Protein AF-A0A350PIE9-F1 (afdb_monomer)

Nearest PDB structures (foldseek):
  4yyf-assembly3_C  TM=9.349E-01  e=9.143E-08  Mycolicibacterium smegmatis MC2 155
  4yyf-assembly2_B  TM=9.330E-01  e=2.327E-07  Mycolicibacterium smegmatis MC2 155
  5bu9-assembly2_B  TM=9.256E-01  e=1.508E-06  Beutenbergia cavernae DSM 12333
  8xrv-assembly2_F  TM=9.110E-01  e=9.216E-04  Cellulosimicrobium
  8xrt-assembly3_D  TM=8.376E-01  e=3.203E-03  Cellulosimicrobium

Solvent-accessible surface area (backbone atoms only — not comparable to full-atom values): 6758 Å² total; per-residue (Å²): 130,78,89,68,39,52,94,78,73,35,72,84,79,80,46,38,29,57,44,31,75,67,68,40,41,68,63,27,21,52,51,19,32,56,53,19,47,57,34,38,79,71,74,40,50,68,43,93,33,52,49,66,23,35,39,67,35,64,88,48,10,53,52,39,68,56,37,40,17,34,28,60,44,70,71,56,24,48,50,37,44,52,26,28,49,53,18,15,50,76,45,66,20,44,65,39,77,32,52,85,100,54,54,19,50,23,56,53,51,73,91,81,41,92,64,65,40,85,90,53,61,72,89,128

Secondary structure (DSSP, 8-state):
--SS-GGGTPPP---HHHHHHHT-HHHHHHHHHHHHHHHHHTT--EE---B------TTTBHHHHTT--S-SSHHHHHHHHHHHHHHHHTTT-EE--BSTT--TT--B-TTTS----TTT----

Structure (mmCIF, N/CA/C/O backbone):
data_AF-A0A350PIE9-F1
#
_entry.id   AF-A0A350PIE9-F1
#
loop_
_atom_site.group_PDB
_atom_site.id
_atom_site.type_symbol
_atom_site.label_atom_id
_atom_site.label_alt_id
_atom_site.label_comp_id
_atom_site.label_asym_id
_atom_site.label_entity_id
_atom_site.label_seq_id
_atom_site.pdbx_PDB_ins_code
_atom_site.Cartn_x
_atom_site.Cartn_y
_atom_site.Cartn_z
_atom_site.occupancy
_atom_site.B_iso_or_equiv
_atom_site.auth_seq_id
_atom_site.auth_comp_id
_atom_site.auth_asym_id
_atom_site.auth_atom_id
_atom_site.pdbx_PDB_model_num
ATOM 1 N N . MET A 1 1 ? -5.915 7.176 -4.447 1.00 79.50 1 MET A N 1
ATOM 2 C CA . MET A 1 1 ? -7.309 6.912 -4.898 1.00 79.50 1 MET A CA 1
ATOM 3 C C . MET A 1 1 ? -8.200 6.750 -3.676 1.00 79.50 1 MET A C 1
ATOM 5 O O . MET A 1 1 ? -7.968 5.818 -2.924 1.00 79.50 1 MET A O 1
ATOM 9 N N . ASN A 1 2 ? -9.186 7.627 -3.476 1.00 89.31 2 ASN A N 1
ATOM 10 C CA . ASN A 1 2 ? -10.116 7.564 -2.343 1.00 89.31 2 ASN A CA 1
ATOM 11 C C . ASN A 1 2 ? -11.558 7.804 -2.844 1.00 89.31 2 ASN A C 1
ATOM 13 O O . ASN A 1 2 ? -11.773 8.644 -3.721 1.00 89.31 2 ASN A O 1
ATOM 17 N N . ARG A 1 3 ? -12.523 7.016 -2.354 1.00 94.81 3 ARG A N 1
ATOM 18 C CA . ARG A 1 3 ? -13.964 7.148 -2.649 1.00 94.81 3 ARG A CA 1
ATOM 19 C C . ARG A 1 3 ? -14.709 7.922 -1.557 1.00 94.81 3 ARG A C 1
ATOM 21 O O . ARG A 1 3 ? -15.664 8.621 -1.870 1.00 94.81 3 ARG A O 1
ATOM 28 N N . LEU A 1 4 ? -14.236 7.836 -0.316 1.00 95.44 4 LEU A N 1
ATOM 29 C CA . LEU A 1 4 ? -14.766 8.516 0.861 1.00 95.44 4 LEU A CA 1
ATOM 30 C C . LEU A 1 4 ? -13.962 9.801 1.084 1.00 95.44 4 LEU A C 1
ATOM 32 O O . LEU A 1 4 ? -12.986 9.836 1.831 1.00 95.44 4 LEU A O 1
ATOM 36 N N . LYS A 1 5 ? -14.305 10.840 0.323 1.00 95.00 5 LYS A N 1
ATOM 37 C CA . LYS A 1 5 ? -13.526 12.081 0.252 1.00 95.00 5 LYS A CA 1
ATOM 38 C C . LYS A 1 5 ? -13.917 13.097 1.340 1.00 95.00 5 LYS A C 1
ATOM 40 O O . LYS A 1 5 ? -15.086 13.134 1.727 1.00 95.00 5 LYS A O 1
ATOM 45 N N . PRO A 1 6 ? -13.008 14.024 1.710 1.00 96.50 6 PRO A N 1
ATOM 46 C CA . PRO A 1 6 ? -13.326 15.140 2.607 1.00 96.50 6 PRO A CA 1
ATOM 47 C C . PRO A 1 6 ? -14.472 16.043 2.157 1.00 96.50 6 PRO A C 1
ATOM 49 O O . PRO A 1 6 ? -15.239 16.507 2.992 1.00 96.50 6 PRO A O 1
ATOM 52 N N . GLU A 1 7 ? -14.657 16.235 0.848 1.00 96.56 7 GLU A N 1
ATOM 53 C CA . GLU A 1 7 ? -15.795 16.993 0.298 1.00 96.56 7 GLU A CA 1
ATOM 54 C C . GLU A 1 7 ? -17.167 16.369 0.627 1.00 96.56 7 GLU A C 1
ATOM 56 O O . GLU A 1 7 ? -18.180 17.058 0.566 1.00 96.56 7 GLU A O 1
ATOM 61 N N . TYR A 1 8 ? -17.200 15.088 1.016 1.00 96.12 8 TYR A N 1
ATOM 62 C CA . TYR A 1 8 ? -18.402 14.385 1.478 1.00 96.12 8 TYR A CA 1
ATOM 63 C C . TYR A 1 8 ? -18.455 14.226 3.010 1.00 96.12 8 TYR A C 1
ATOM 65 O O . TYR A 1 8 ? -19.326 13.524 3.513 1.00 96.12 8 TYR A O 1
ATOM 73 N N . GLY A 1 9 ? -17.534 14.849 3.756 1.00 96.56 9 GLY A N 1
ATOM 74 C CA . GLY A 1 9 ? -17.487 14.803 5.223 1.00 96.56 9 GLY A CA 1
ATOM 75 C C . GLY A 1 9 ? -16.626 13.688 5.830 1.00 96.56 9 GLY A C 1
ATOM 76 O O . GLY A 1 9 ? -16.622 13.531 7.047 1.00 96.56 9 GLY A O 1
ATOM 77 N N . PHE A 1 10 ? -15.881 12.927 5.022 1.00 97.62 10 PHE A N 1
ATOM 78 C CA . PHE A 1 10 ? -14.973 11.878 5.512 1.00 97.62 10 PHE A CA 1
ATOM 79 C C . PHE A 1 10 ? -13.581 12.430 5.869 1.00 97.62 10 PHE A C 1
ATOM 81 O O . PHE A 1 10 ? -13.162 13.448 5.317 1.00 97.62 10 PHE A O 1
ATOM 88 N N . PRO A 1 11 ? -12.810 11.780 6.758 1.00 96.75 11 PRO A N 1
ATOM 89 C CA . PRO A 1 11 ? -11.468 12.251 7.085 1.00 96.75 11 PRO A CA 1
ATOM 90 C C . PRO A 1 11 ? -10.529 12.205 5.872 1.00 96.75 11 PRO A C 1
ATOM 92 O O . PRO A 1 11 ? -10.647 11.360 4.980 1.00 96.75 11 PRO A O 1
ATOM 95 N N . LYS A 1 12 ? -9.557 13.124 5.844 1.00 96.44 12 LYS A N 1
ATOM 96 C CA . LYS A 1 12 ? -8.462 13.074 4.870 1.00 96.44 12 LYS A CA 1
ATOM 97 C C . LYS A 1 12 ? -7.540 11.907 5.219 1.00 96.44 12 LYS A C 1
ATOM 99 O O . LYS A 1 12 ? -7.162 11.750 6.373 1.00 96.44 12 LYS A O 1
ATOM 104 N N . THR A 1 13 ? -7.142 11.159 4.197 1.00 96.62 13 THR A N 1
ATOM 105 C CA . THR A 1 13 ? -6.219 10.027 4.309 1.00 96.62 13 THR A CA 1
ATOM 106 C C . THR A 1 13 ? -4.936 10.297 3.528 1.00 96.62 13 THR A C 1
ATOM 108 O O . THR A 1 13 ? -4.970 11.030 2.534 1.00 96.62 13 THR A O 1
ATOM 111 N N . LYS A 1 14 ? -3.831 9.671 3.924 1.00 97.00 14 LYS A N 1
ATOM 112 C CA . LYS A 1 14 ? -2.551 9.697 3.203 1.00 97.00 14 LYS A CA 1
ATOM 113 C C . LYS A 1 14 ? -2.550 8.691 2.051 1.00 97.00 14 LYS A C 1
ATOM 115 O O . LYS A 1 14 ? -3.178 7.630 2.118 1.00 97.00 14 LYS A O 1
ATOM 120 N N . SER A 1 15 ? -1.861 9.022 0.968 1.00 97.00 15 SER A N 1
ATOM 121 C CA . SER A 1 15 ? -1.562 8.085 -0.113 1.00 97.00 15 SER A CA 1
ATOM 122 C C . SER A 1 15 ? -0.524 7.046 0.330 1.00 97.00 15 SER A C 1
ATOM 124 O O . SER A 1 15 ? 0.166 7.212 1.335 1.00 97.00 15 SER A O 1
ATOM 126 N N . HIS A 1 16 ? -0.395 5.952 -0.427 1.00 97.25 16 HIS A N 1
ATOM 127 C CA . HIS A 1 16 ? 0.653 4.964 -0.144 1.00 97.25 16 HIS A CA 1
ATOM 128 C C . HIS A 1 16 ? 2.042 5.570 -0.381 1.00 97.25 16 HIS A C 1
ATOM 130 O O . HIS A 1 16 ? 2.963 5.282 0.375 1.00 97.25 16 HIS A O 1
ATOM 136 N N . HIS A 1 17 ? 2.174 6.457 -1.374 1.00 96.19 17 HIS A N 1
ATOM 137 C CA . HIS A 1 17 ? 3.425 7.166 -1.625 1.00 96.19 17 HIS A CA 1
ATOM 138 C C . HIS A 1 17 ? 3.816 8.078 -0.459 1.00 96.19 17 HIS A C 1
ATOM 140 O O . HIS A 1 17 ? 4.959 8.027 -0.020 1.00 96.19 17 HIS A O 1
ATOM 146 N N . GLU A 1 18 ? 2.872 8.848 0.095 1.00 97.38 18 GLU A N 1
ATOM 147 C CA . GLU A 1 18 ? 3.120 9.688 1.278 1.00 97.38 18 GLU A CA 1
ATOM 148 C C . GLU A 1 18 ? 3.573 8.846 2.481 1.00 97.38 18 GLU A C 1
ATOM 150 O O . GLU A 1 18 ? 4.546 9.189 3.147 1.00 97.38 18 GLU A O 1
ATOM 155 N N . LEU A 1 19 ? 2.906 7.717 2.746 1.00 98.25 19 LEU A N 1
ATOM 156 C CA . LEU A 1 19 ? 3.296 6.796 3.822 1.00 98.25 19 LEU A CA 1
ATOM 157 C C . LEU A 1 19 ? 4.698 6.214 3.603 1.00 98.25 19 LEU A C 1
ATOM 159 O O . LEU A 1 19 ? 5.487 6.136 4.543 1.00 98.25 19 LEU A O 1
ATOM 163 N N . GLY A 1 20 ? 5.007 5.863 2.357 1.00 97.25 20 GLY A N 1
ATOM 164 C CA . GLY A 1 20 ? 6.325 5.424 1.922 1.00 97.25 20 GLY A CA 1
ATOM 165 C C . GLY A 1 20 ? 7.422 6.464 2.126 1.00 97.25 20 GLY A C 1
ATOM 166 O O . GLY A 1 20 ? 8.487 6.148 2.643 1.00 97.25 20 GLY A O 1
ATOM 167 N N . GLN A 1 21 ? 7.150 7.727 1.782 1.00 97.00 21 GLN A N 1
ATOM 168 C CA . GLN A 1 21 ? 8.078 8.844 1.991 1.00 97.00 21 GLN A CA 1
ATOM 169 C C . GLN A 1 21 ? 8.343 9.116 3.475 1.00 97.00 21 GLN A C 1
ATOM 171 O O . GLN A 1 21 ? 9.465 9.452 3.846 1.00 97.00 21 GLN A O 1
ATOM 176 N N . ILE A 1 22 ? 7.323 8.965 4.326 1.00 98.25 22 ILE A N 1
ATOM 177 C CA . ILE A 1 22 ? 7.474 9.056 5.784 1.00 98.25 22 ILE A CA 1
ATOM 178 C C . ILE A 1 22 ? 8.332 7.891 6.313 1.00 98.25 22 ILE A C 1
ATOM 180 O O . ILE A 1 22 ? 9.043 8.066 7.301 1.00 98.25 22 ILE A O 1
ATOM 184 N N . ASN A 1 23 ? 8.283 6.726 5.654 1.00 97.25 23 ASN A N 1
ATOM 185 C CA . ASN A 1 23 ? 9.075 5.528 5.957 1.00 9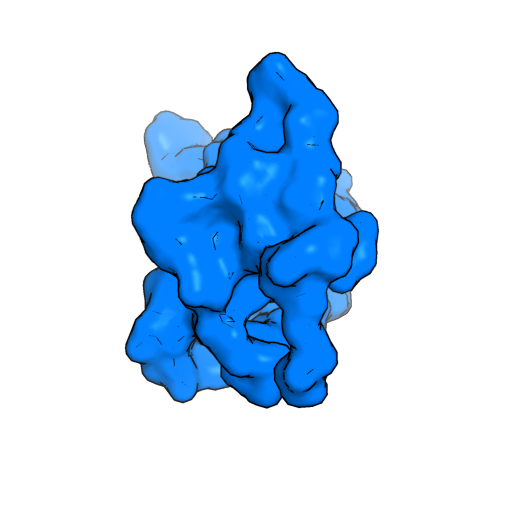7.25 23 ASN A CA 1
ATOM 186 C C . ASN A 1 23 ? 8.994 5.095 7.433 1.00 97.25 23 ASN A C 1
ATOM 188 O O . ASN A 1 23 ? 9.988 4.754 8.076 1.00 97.25 23 ASN A O 1
ATOM 192 N N . ASN A 1 24 ? 7.781 5.156 7.985 1.00 98.38 24 ASN A N 1
ATOM 193 C CA . ASN A 1 24 ? 7.470 4.759 9.352 1.00 98.38 24 ASN A CA 1
ATOM 194 C C . ASN A 1 24 ? 6.244 3.813 9.339 1.00 98.38 24 ASN A C 1
ATOM 196 O O . ASN A 1 24 ? 5.126 4.258 9.037 1.00 98.38 24 ASN A O 1
ATOM 200 N N . PRO A 1 25 ? 6.427 2.505 9.612 1.00 98.25 25 PRO A N 1
ATOM 201 C CA . PRO A 1 25 ? 5.334 1.534 9.638 1.00 98.25 25 PRO A CA 1
ATOM 202 C C . PRO A 1 25 ? 4.278 1.826 10.707 1.00 98.25 25 PRO A C 1
ATOM 204 O O . PRO A 1 25 ? 3.102 1.563 10.467 1.00 98.25 25 PRO A O 1
ATOM 207 N N . GLU A 1 26 ? 4.635 2.425 11.842 1.00 98.62 26 GLU A N 1
ATOM 208 C CA . GLU A 1 26 ? 3.672 2.811 12.878 1.00 98.62 26 GLU A CA 1
ATOM 209 C C . GLU A 1 26 ? 2.686 3.868 12.354 1.00 98.62 26 GLU A C 1
ATOM 211 O O . GLU A 1 26 ? 1.478 3.718 12.523 1.00 98.62 26 GLU A O 1
ATOM 216 N N . VAL A 1 27 ? 3.161 4.863 11.596 1.00 98.69 27 VAL A N 1
ATOM 217 C CA . VAL A 1 27 ? 2.279 5.841 10.919 1.00 98.69 27 VAL A CA 1
ATOM 218 C C . VAL A 1 27 ? 1.366 5.154 9.896 1.00 98.69 27 VAL A C 1
ATOM 220 O O . VAL A 1 27 ? 0.221 5.552 9.691 1.00 98.69 27 VAL A O 1
ATOM 223 N N . THR A 1 28 ? 1.851 4.094 9.250 1.00 98.81 28 THR A N 1
ATOM 224 C CA . THR A 1 28 ? 1.061 3.314 8.284 1.00 98.81 28 THR A CA 1
ATOM 225 C C . THR A 1 28 ? -0.006 2.464 8.961 1.00 98.81 28 THR A C 1
ATOM 227 O O . THR A 1 28 ? -1.116 2.340 8.442 1.00 98.81 28 THR A O 1
ATOM 230 N N . LEU A 1 29 ? 0.307 1.917 10.134 1.00 98.81 29 LEU A N 1
ATOM 231 C CA . LEU A 1 29 ? -0.648 1.225 10.986 1.00 98.81 29 LEU A CA 1
ATOM 232 C C . LEU A 1 29 ? -1.767 2.174 11.428 1.00 98.81 29 LEU A C 1
ATOM 234 O O . LEU A 1 29 ? -2.939 1.829 11.291 1.00 98.81 29 LEU A O 1
ATOM 238 N N . GLU A 1 30 ? -1.417 3.365 11.919 1.00 98.75 30 GLU A N 1
ATOM 239 C CA . GLU A 1 30 ? -2.380 4.399 12.321 1.00 98.75 30 GLU A CA 1
ATOM 240 C C . GLU A 1 30 ? -3.286 4.819 11.159 1.00 98.75 30 GLU A C 1
ATOM 242 O O . GLU A 1 30 ? -4.500 4.938 11.320 1.00 98.75 30 GLU A O 1
ATOM 247 N N . GLU A 1 31 ? -2.724 4.970 9.959 1.00 98.69 31 GLU A N 1
ATOM 248 C CA . GLU A 1 31 ? -3.507 5.266 8.761 1.00 98.69 31 GLU A CA 1
ATOM 249 C C . GLU A 1 31 ? -4.458 4.110 8.399 1.00 98.69 31 GLU A C 1
ATOM 251 O O . GLU A 1 31 ? -5.624 4.335 8.069 1.00 98.69 31 GLU A O 1
ATOM 256 N N . GLY A 1 32 ? -3.993 2.859 8.497 1.00 98.56 32 GLY A N 1
ATOM 257 C CA . GLY A 1 32 ? -4.826 1.672 8.297 1.00 98.56 32 GLY A CA 1
ATOM 258 C C . GLY A 1 32 ? -5.957 1.553 9.327 1.00 98.56 32 GLY A C 1
ATOM 259 O O . GLY A 1 32 ? -7.072 1.158 8.978 1.00 98.56 32 GLY A O 1
ATOM 260 N N . LEU A 1 33 ? -5.698 1.935 10.579 1.00 98.75 33 LEU A N 1
ATOM 261 C CA . LEU A 1 33 ? -6.693 2.008 11.652 1.00 98.75 33 LEU A CA 1
ATOM 262 C C . LEU A 1 33 ? -7.759 3.063 11.354 1.00 98.75 33 LEU A C 1
ATOM 264 O O . LEU A 1 33 ? -8.943 2.735 11.359 1.00 98.75 33 LEU A O 1
ATOM 268 N N . LEU A 1 34 ? -7.343 4.287 11.019 1.00 98.50 34 LEU A N 1
ATOM 269 C CA . LEU A 1 34 ? -8.246 5.386 10.669 1.00 98.50 34 LEU A CA 1
ATOM 270 C C . LEU A 1 34 ? -9.170 5.003 9.507 1.00 98.50 34 LEU A C 1
ATOM 272 O O . LEU A 1 34 ? -10.386 5.172 9.585 1.00 98.50 34 LEU A O 1
ATOM 276 N N . ILE A 1 35 ? -8.598 4.472 8.421 1.00 98.56 35 ILE A N 1
ATOM 277 C CA . ILE A 1 35 ? -9.368 4.081 7.235 1.00 98.56 35 ILE A CA 1
ATOM 278 C C . ILE A 1 35 ? -10.366 2.979 7.589 1.00 98.56 35 ILE A C 1
ATOM 280 O O . ILE A 1 35 ? -11.535 3.061 7.217 1.00 98.56 35 ILE A O 1
ATOM 284 N N . SER A 1 36 ? -9.925 1.945 8.300 1.00 98.69 36 SER A N 1
ATOM 285 C CA . SER A 1 36 ? -10.782 0.802 8.608 1.00 98.69 36 SER A CA 1
ATOM 286 C C . SER A 1 36 ? -11.873 1.112 9.624 1.00 98.69 36 SER A C 1
ATOM 288 O O . SER A 1 36 ? -12.963 0.562 9.498 1.00 98.69 36 SER A O 1
ATOM 290 N N . GLU A 1 37 ? -11.638 2.026 10.566 1.00 98.62 37 GLU A N 1
ATOM 291 C CA . GLU A 1 37 ? -12.671 2.523 11.475 1.00 98.62 37 GLU A CA 1
ATOM 292 C C . GLU A 1 37 ? -13.794 3.210 10.690 1.00 98.62 37 GLU A C 1
ATOM 294 O O . GLU A 1 37 ? -14.968 2.872 10.857 1.00 98.62 37 GLU A O 1
ATOM 299 N N . VAL A 1 38 ? -13.439 4.102 9.759 1.00 98.38 38 VAL A N 1
ATOM 300 C CA . VAL A 1 38 ? -14.413 4.772 8.885 1.00 98.38 38 VAL A CA 1
ATOM 301 C C . VAL A 1 38 ? -15.192 3.755 8.054 1.00 98.38 38 VAL A C 1
ATOM 303 O O . VAL A 1 38 ? -16.416 3.840 7.979 1.00 98.38 38 VAL A O 1
ATOM 306 N N . LEU A 1 39 ? -14.516 2.781 7.438 1.00 98.62 39 LEU A N 1
ATOM 307 C CA . LEU A 1 39 ? -15.178 1.745 6.639 1.00 98.62 39 LEU A CA 1
ATOM 308 C C . LEU A 1 39 ? -16.152 0.917 7.485 1.00 98.62 39 LEU A C 1
ATOM 310 O O . LEU A 1 39 ? -17.310 0.746 7.094 1.00 98.62 39 LEU A O 1
ATOM 314 N N . HIS A 1 40 ? -15.709 0.471 8.661 1.00 98.44 40 HIS A N 1
ATOM 315 C CA . HIS A 1 40 ? -16.508 -0.324 9.585 1.00 98.44 40 HIS A CA 1
ATOM 316 C C . HIS A 1 40 ? -17.770 0.421 10.040 1.00 98.44 40 HIS A C 1
ATOM 318 O O . HIS A 1 40 ? -18.868 -0.131 9.968 1.00 98.44 40 HIS A O 1
ATOM 324 N N . GLN A 1 41 ? -17.641 1.697 10.425 1.00 98.06 41 GLN A N 1
ATOM 325 C CA . GLN A 1 41 ? -18.771 2.548 10.831 1.00 98.06 41 GLN A CA 1
ATOM 326 C C . GLN A 1 41 ? -19.838 2.699 9.733 1.00 98.06 41 GLN A C 1
ATOM 328 O O . GLN A 1 41 ? -21.004 2.939 10.038 1.00 98.06 41 GLN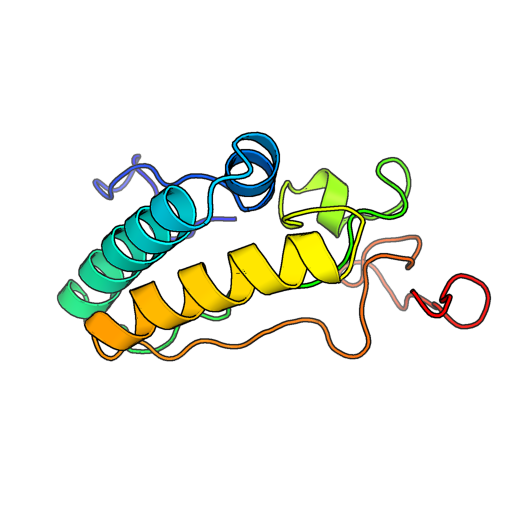 A O 1
ATOM 333 N N . HIS A 1 42 ? -19.460 2.520 8.465 1.00 97.81 42 HIS A N 1
ATOM 334 C CA . HIS A 1 42 ? -20.358 2.603 7.310 1.00 97.81 42 HIS A CA 1
ATOM 335 C C . HIS A 1 42 ? -20.783 1.225 6.777 1.00 97.81 42 HIS A C 1
ATOM 337 O O . HIS A 1 42 ? -21.322 1.126 5.675 1.00 97.81 42 HIS A O 1
ATOM 343 N N . GLY A 1 43 ? -20.551 0.151 7.540 1.00 98.25 43 GLY A N 1
ATOM 344 C CA . GLY A 1 43 ? -20.952 -1.211 7.178 1.00 98.25 43 GLY A CA 1
ATOM 345 C C . GLY A 1 43 ? -20.117 -1.845 6.061 1.00 98.25 43 GLY A C 1
ATOM 346 O O . GLY A 1 43 ? -20.521 -2.865 5.504 1.00 98.25 43 GLY A O 1
ATOM 347 N N . ILE A 1 44 ? -18.963 -1.265 5.719 1.00 98.62 44 ILE A N 1
ATOM 348 C CA . ILE A 1 44 ? -18.044 -1.800 4.710 1.00 98.62 44 ILE A CA 1
ATOM 349 C C . ILE A 1 44 ? -17.028 -2.707 5.405 1.00 98.62 44 ILE A C 1
ATOM 351 O O . ILE A 1 44 ? -16.322 -2.290 6.318 1.00 98.62 44 ILE A O 1
ATOM 355 N N . ASN A 1 45 ? -16.924 -3.950 4.939 1.00 98.25 45 ASN A N 1
ATOM 356 C CA . ASN A 1 45 ? -16.102 -4.993 5.559 1.00 98.25 45 ASN A CA 1
ATOM 357 C C . ASN A 1 45 ? -14.904 -5.441 4.707 1.00 98.25 45 ASN A C 1
ATOM 359 O O . ASN A 1 45 ? -14.189 -6.361 5.097 1.00 98.25 45 ASN A O 1
ATOM 363 N N . ILE A 1 46 ? -14.666 -4.814 3.553 1.00 98.50 46 ILE A N 1
ATOM 364 C CA . ILE A 1 46 ? -13.504 -5.086 2.705 1.00 98.50 46 ILE A CA 1
ATOM 365 C C . ILE A 1 46 ? -12.982 -3.800 2.070 1.00 98.50 46 ILE A C 1
ATOM 367 O O . ILE A 1 46 ? -13.743 -2.981 1.554 1.00 98.50 46 ILE A O 1
ATOM 371 N N . ASN A 1 47 ? -11.663 -3.648 2.072 1.00 98.44 47 ASN A N 1
ATOM 372 C CA . ASN A 1 47 ? -10.939 -2.636 1.327 1.00 98.44 47 ASN A CA 1
ATOM 373 C C . ASN A 1 47 ? -10.022 -3.326 0.311 1.00 98.44 47 ASN A C 1
ATOM 375 O O . ASN A 1 47 ? -9.148 -4.106 0.682 1.00 98.44 47 ASN A O 1
ATOM 379 N N . PHE A 1 48 ? -10.174 -3.025 -0.980 1.00 98.12 48 PHE A N 1
ATOM 380 C CA . PHE A 1 48 ? -9.267 -3.524 -2.020 1.00 98.12 48 PHE A CA 1
ATOM 381 C C . PHE A 1 48 ? -7.944 -2.744 -2.009 1.00 98.12 48 PHE A C 1
ATOM 383 O O . PHE A 1 48 ? -7.618 -2.023 -2.956 1.00 98.12 48 PHE A O 1
ATOM 390 N N . ALA A 1 49 ? -7.214 -2.864 -0.912 1.00 97.62 49 ALA A N 1
ATOM 391 C CA . ALA A 1 49 ? -5.933 -2.258 -0.589 1.00 97.62 49 ALA A CA 1
ATOM 392 C C . ALA A 1 49 ? -5.190 -3.220 0.367 1.00 97.62 49 ALA A C 1
ATOM 394 O O . ALA A 1 49 ? -5.846 -4.073 0.968 1.00 97.62 49 ALA A O 1
ATOM 395 N N . PRO A 1 50 ? -3.865 -3.105 0.540 1.00 97.94 50 PRO A N 1
ATOM 396 C CA . PRO A 1 50 ? -2.982 -2.118 -0.071 1.00 97.94 50 PRO A CA 1
ATOM 397 C C . PRO A 1 50 ? -2.566 -2.456 -1.507 1.00 97.94 50 PRO A C 1
ATOM 399 O O . PRO A 1 50 ? -2.717 -3.573 -1.999 1.00 97.94 50 PRO A O 1
ATOM 402 N N . CYS A 1 51 ? -2.035 -1.452 -2.197 1.00 96.81 51 CYS A N 1
ATOM 403 C CA . CYS A 1 51 ? -1.304 -1.649 -3.443 1.00 96.81 51 CYS A CA 1
ATOM 404 C C . CYS A 1 51 ? 0.154 -1.977 -3.094 1.00 96.81 51 CYS A C 1
ATOM 406 O O . CYS A 1 51 ? 0.819 -1.181 -2.436 1.00 96.81 51 CYS A O 1
ATOM 408 N N . VAL A 1 52 ? 0.622 -3.155 -3.506 1.00 96.88 52 VAL A N 1
ATOM 409 C CA . VAL A 1 52 ? 1.952 -3.697 -3.169 1.00 96.88 52 VAL A CA 1
ATOM 410 C C . VAL A 1 52 ? 2.881 -3.761 -4.384 1.00 96.88 52 VAL A C 1
ATOM 412 O O . VAL A 1 52 ? 3.893 -4.450 -4.371 1.00 96.88 52 VAL A O 1
ATOM 415 N N . ASP A 1 53 ? 2.535 -3.045 -5.452 1.00 94.38 53 ASP A N 1
ATOM 416 C CA . ASP A 1 53 ? 3.415 -2.888 -6.604 1.00 94.38 53 ASP A CA 1
ATOM 417 C C . ASP A 1 53 ? 4.601 -1.975 -6.266 1.00 94.38 53 ASP A C 1
ATOM 419 O O . ASP A 1 53 ? 4.438 -0.944 -5.604 1.00 94.38 53 ASP A O 1
ATOM 423 N N . LEU A 1 54 ? 5.781 -2.328 -6.775 1.00 93.50 54 LEU A N 1
ATOM 424 C CA . LEU A 1 54 ? 7.006 -1.550 -6.607 1.00 93.50 54 LEU A CA 1
ATOM 425 C C . LEU A 1 54 ? 7.005 -0.289 -7.487 1.00 93.50 54 LEU A C 1
ATOM 427 O O . LEU A 1 54 ? 6.540 -0.300 -8.626 1.00 93.50 54 LEU A O 1
ATOM 431 N N . ALA A 1 55 ? 7.581 0.798 -6.986 1.00 90.19 55 ALA A N 1
ATOM 432 C CA . ALA A 1 55 ? 7.757 2.060 -7.700 1.00 90.19 55 ALA A CA 1
ATOM 433 C C . ALA A 1 55 ? 9.011 2.056 -8.604 1.00 90.19 55 ALA A C 1
ATOM 435 O O . ALA A 1 55 ? 9.846 2.949 -8.496 1.00 90.19 55 ALA A O 1
ATOM 436 N N . LEU A 1 56 ? 9.165 1.055 -9.481 1.00 84.69 56 LEU A N 1
ATOM 437 C CA . LEU A 1 56 ? 10.405 0.840 -10.254 1.00 84.69 56 LEU A CA 1
ATOM 438 C C . LEU A 1 56 ? 10.653 1.893 -11.345 1.00 84.69 56 LEU A C 1
ATOM 440 O O . LEU A 1 56 ? 11.797 2.240 -11.619 1.00 84.69 56 LEU A O 1
ATOM 444 N N . ASN A 1 57 ? 9.597 2.421 -11.972 1.00 72.12 57 ASN A N 1
ATOM 445 C CA . ASN A 1 57 ? 9.730 3.449 -13.005 1.00 72.12 57 ASN A CA 1
ATOM 446 C C . ASN A 1 57 ? 8.659 4.535 -12.849 1.00 72.12 57 ASN A C 1
ATOM 448 O O . ASN A 1 57 ? 7.526 4.379 -13.303 1.00 72.12 57 ASN A O 1
ATOM 452 N N . ALA A 1 58 ? 9.013 5.656 -12.219 1.00 61.00 58 ALA A N 1
ATOM 453 C CA . ALA A 1 58 ? 8.087 6.767 -11.994 1.00 61.00 58 ALA A CA 1
ATOM 454 C C . ALA A 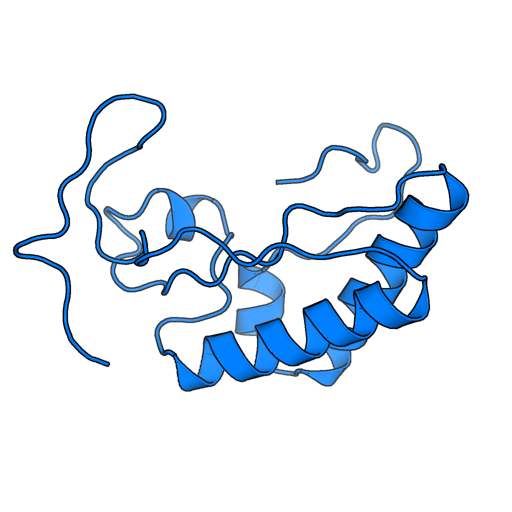1 58 ? 7.574 7.415 -13.299 1.00 61.00 58 ALA A C 1
ATOM 456 O O . ALA A 1 58 ? 6.479 7.982 -13.320 1.00 61.00 58 ALA A O 1
ATOM 457 N N . GLU A 1 59 ? 8.321 7.311 -14.402 1.00 61.53 59 GLU A N 1
ATOM 458 C CA . GLU A 1 59 ? 7.960 7.939 -15.675 1.00 61.53 59 GLU A CA 1
ATOM 459 C C . GLU A 1 59 ? 7.038 7.086 -16.550 1.00 61.53 59 GLU A C 1
ATOM 461 O O . GLU A 1 59 ? 6.269 7.646 -17.334 1.00 61.53 59 GLU A O 1
ATOM 466 N N . SER A 1 60 ? 7.034 5.760 -16.409 1.00 59.50 60 SER A N 1
ATOM 467 C CA . SER A 1 60 ? 6.186 4.867 -17.218 1.00 59.50 60 SER A CA 1
ATOM 468 C C . SER A 1 60 ? 5.130 4.105 -16.412 1.00 59.50 60 SER A C 1
ATOM 470 O O . SER A 1 60 ? 4.088 3.754 -16.973 1.00 59.50 60 SER A O 1
ATOM 472 N N . SER A 1 61 ? 5.332 3.914 -15.103 1.00 68.19 61 SER A N 1
ATOM 473 C CA . SER A 1 61 ? 4.392 3.190 -14.246 1.00 68.19 61 SER A CA 1
ATOM 474 C C . SER A 1 61 ? 3.208 4.071 -13.864 1.00 68.19 61 SER A C 1
ATOM 476 O O . SER A 1 61 ? 3.316 5.014 -13.071 1.00 68.19 61 SER A O 1
ATOM 478 N N . ILE A 1 62 ? 2.024 3.733 -14.382 1.00 77.25 62 ILE A N 1
ATOM 479 C CA . ILE A 1 62 ? 0.775 4.417 -14.021 1.00 77.25 62 ILE A CA 1
ATOM 480 C C . ILE A 1 62 ? 0.471 4.325 -12.517 1.00 77.25 62 ILE A C 1
ATOM 482 O O . ILE A 1 62 ? -0.213 5.184 -11.959 1.00 77.25 62 ILE A O 1
ATOM 486 N N . ILE A 1 63 ? 0.968 3.282 -11.847 1.00 76.56 63 ILE A N 1
ATOM 487 C CA . ILE A 1 63 ? 0.721 3.044 -10.424 1.00 76.56 63 ILE A CA 1
ATOM 488 C C . ILE A 1 63 ? 1.563 3.993 -9.573 1.00 76.56 63 ILE A C 1
ATOM 490 O O . ILE A 1 63 ? 1.008 4.641 -8.680 1.00 76.56 63 ILE A O 1
ATOM 494 N N . ALA A 1 64 ? 2.846 4.153 -9.910 1.00 77.19 64 ALA A N 1
ATOM 495 C CA . ALA A 1 64 ? 3.724 5.124 -9.263 1.00 77.19 64 ALA A CA 1
ATOM 496 C C . ALA A 1 64 ? 3.203 6.559 -9.460 1.00 77.19 64 ALA A C 1
ATOM 498 O O . ALA A 1 64 ? 3.030 7.288 -8.485 1.00 77.19 64 ALA A O 1
ATOM 499 N N . LYS A 1 65 ? 2.812 6.924 -10.692 1.00 79.88 65 LYS A N 1
ATOM 500 C CA . LYS A 1 65 ? 2.242 8.251 -11.012 1.00 79.88 65 LYS A CA 1
ATOM 501 C C . LYS A 1 65 ? 0.964 8.599 -10.252 1.00 79.88 65 LYS A C 1
ATOM 503 O O . LYS A 1 65 ? 0.628 9.770 -10.125 1.00 79.88 65 LYS A O 1
ATOM 508 N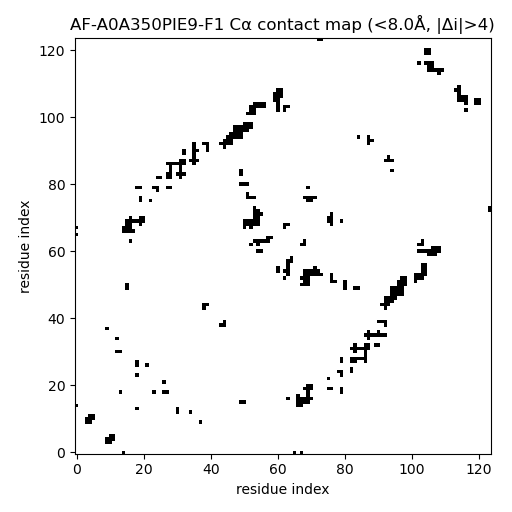 N . ARG A 1 66 ? 0.211 7.598 -9.789 1.00 83.81 66 ARG A N 1
ATOM 509 C CA . ARG A 1 66 ? -1.035 7.791 -9.027 1.00 83.81 66 ARG A CA 1
ATOM 510 C C . ARG A 1 66 ? -0.830 7.707 -7.511 1.00 83.81 66 ARG A C 1
ATOM 512 O O . ARG A 1 66 ? -1.821 7.548 -6.793 1.00 83.81 66 ARG A O 1
ATOM 519 N N . GLU A 1 67 ? 0.420 7.775 -7.044 1.00 91.50 67 GLU A N 1
ATOM 520 C CA . GLU A 1 67 ? 0.803 7.751 -5.624 1.00 91.50 67 GLU A CA 1
ATOM 521 C C . GLU A 1 67 ? 0.341 6.477 -4.893 1.00 91.50 67 GLU A C 1
ATOM 523 O O . GLU A 1 67 ? -0.059 6.486 -3.724 1.00 91.50 67 GLU A O 1
ATOM 528 N N . ARG A 1 68 ? 0.326 5.348 -5.613 1.00 92.38 68 ARG A N 1
ATOM 529 C CA . ARG A 1 68 ? -0.222 4.079 -5.112 1.00 92.38 68 ARG A CA 1
ATOM 530 C C . ARG A 1 68 ? 0.839 3.119 -4.578 1.00 92.38 68 ARG A C 1
ATOM 532 O O . ARG A 1 68 ? 0.456 2.154 -3.937 1.00 92.38 68 ARG A O 1
ATOM 539 N N . CYS A 1 69 ? 2.121 3.356 -4.822 1.00 93.25 69 CYS A N 1
ATOM 540 C CA . CYS A 1 69 ? 3.205 2.497 -4.339 1.00 93.25 69 CYS A CA 1
ATOM 541 C C . CYS A 1 69 ? 3.759 3.021 -3.010 1.00 93.25 69 CYS A C 1
ATOM 543 O O . CYS A 1 69 ? 3.909 4.231 -2.862 1.00 93.25 69 CYS A O 1
ATOM 545 N N . PHE A 1 70 ? 4.118 2.123 -2.088 1.00 96.75 70 PHE A N 1
ATOM 546 C CA . PHE A 1 70 ? 4.837 2.495 -0.862 1.00 96.75 70 PHE A CA 1
ATOM 547 C C . PHE A 1 70 ? 6.335 2.736 -1.093 1.00 96.75 70 PHE A C 1
ATOM 549 O O . PHE A 1 70 ? 6.931 3.553 -0.413 1.00 96.75 70 PHE A O 1
ATOM 556 N N . GLY A 1 71 ? 6.968 2.040 -2.034 1.00 94.50 71 GLY A N 1
ATOM 557 C CA . GLY A 1 71 ? 8.419 2.114 -2.202 1.00 94.50 71 GLY A CA 1
ATOM 558 C C . GLY A 1 71 ? 8.884 1.421 -3.470 1.00 94.50 71 GLY A C 1
ATOM 559 O O . GLY A 1 71 ? 8.064 0.893 -4.226 1.00 94.50 71 GLY A O 1
ATOM 560 N N . ALA A 1 72 ? 10.192 1.452 -3.710 1.00 92.25 72 ALA A N 1
ATOM 561 C CA . ALA A 1 72 ? 10.806 0.853 -4.894 1.00 92.25 72 ALA A CA 1
ATOM 562 C C . ALA A 1 72 ? 11.316 -0.571 -4.637 1.00 92.25 72 ALA A C 1
ATOM 564 O O . ALA A 1 72 ? 11.491 -1.315 -5.595 1.00 92.25 72 ALA A O 1
ATOM 565 N N . THR A 1 73 ? 11.498 -0.963 -3.372 1.00 93.69 73 THR A N 1
ATOM 566 C CA . THR A 1 73 ? 11.975 -2.301 -2.986 1.00 93.69 73 THR A CA 1
ATOM 567 C C . THR A 1 73 ? 10.884 -3.123 -2.297 1.00 93.69 73 THR A C 1
ATOM 569 O O . THR A 1 73 ? 10.008 -2.585 -1.609 1.00 93.69 73 THR A O 1
ATOM 572 N N . SER A 1 74 ? 10.946 -4.448 -2.425 1.00 95.06 74 SER A N 1
ATOM 573 C CA . SER A 1 74 ? 10.043 -5.387 -1.748 1.00 95.06 74 SER A CA 1
ATOM 574 C C . SER A 1 74 ? 10.110 -5.257 -0.230 1.00 95.06 74 SER A C 1
ATOM 576 O O . SER A 1 74 ? 9.079 -5.333 0.431 1.00 95.06 74 SER A O 1
ATOM 578 N N . SER A 1 75 ? 11.295 -5.000 0.333 1.00 96.19 75 SER A N 1
ATOM 579 C CA . SER A 1 75 ? 11.489 -4.823 1.777 1.00 96.19 75 SER A CA 1
ATOM 580 C C . SER A 1 75 ? 10.730 -3.611 2.322 1.00 96.19 75 SER A C 1
ATOM 582 O O . SER A 1 75 ? 10.045 -3.721 3.340 1.00 96.19 75 SER A O 1
ATOM 584 N N . GLU A 1 76 ? 10.805 -2.463 1.642 1.00 95.75 76 GLU A N 1
ATOM 585 C CA . GLU A 1 76 ? 10.048 -1.259 2.012 1.00 95.75 76 GLU A CA 1
ATOM 586 C C . GLU A 1 76 ? 8.543 -1.505 1.894 1.00 95.75 76 GLU A C 1
ATOM 588 O O . GLU A 1 76 ? 7.792 -1.285 2.846 1.00 95.75 76 GLU A O 1
ATOM 593 N N . VAL A 1 77 ? 8.104 -2.022 0.743 1.00 97.44 77 VAL A N 1
ATOM 594 C CA . VAL A 1 77 ? 6.685 -2.270 0.478 1.00 97.44 77 VAL A CA 1
ATOM 595 C C . VAL A 1 77 ? 6.101 -3.269 1.473 1.00 97.44 77 VAL A C 1
ATOM 597 O O . VAL A 1 77 ? 4.997 -3.042 1.963 1.00 97.44 77 VAL A O 1
ATOM 600 N N . ASN A 1 78 ? 6.831 -4.331 1.822 1.00 98.06 78 ASN A N 1
ATOM 601 C CA . ASN A 1 78 ? 6.350 -5.356 2.742 1.00 98.06 78 ASN A CA 1
ATOM 602 C C . ASN A 1 78 ? 6.125 -4.801 4.158 1.00 98.06 78 ASN A C 1
ATOM 604 O O . ASN A 1 78 ? 5.067 -5.039 4.736 1.00 98.06 78 ASN A O 1
ATOM 608 N N . LYS A 1 79 ? 7.054 -3.986 4.683 1.00 98.25 79 LYS A N 1
ATOM 609 C CA . LYS A 1 79 ? 6.913 -3.350 6.011 1.00 98.25 79 LYS A CA 1
ATOM 610 C C . LYS A 1 79 ? 5.652 -2.490 6.103 1.00 98.25 79 LYS A C 1
ATOM 612 O O . LYS A 1 79 ? 4.899 -2.577 7.071 1.00 98.25 79 LYS A O 1
ATOM 617 N N . HIS A 1 80 ? 5.406 -1.669 5.084 1.00 98.75 80 HIS A N 1
ATOM 618 C CA . HIS A 1 80 ? 4.221 -0.816 5.036 1.00 98.75 80 HIS A CA 1
ATOM 619 C C . HIS A 1 80 ? 2.937 -1.617 4.799 1.00 98.75 80 HIS A C 1
ATOM 621 O O . HIS A 1 80 ? 1.920 -1.358 5.442 1.00 98.75 80 HIS A O 1
ATOM 627 N N . ALA A 1 81 ? 2.969 -2.607 3.905 1.00 98.62 81 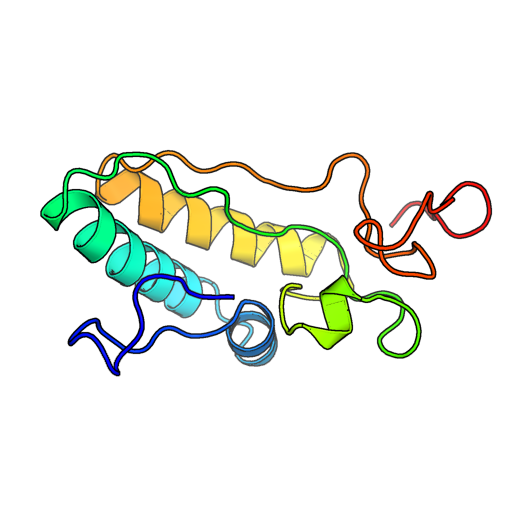ALA A N 1
ATOM 628 C CA . ALA A 1 81 ? 1.813 -3.444 3.613 1.00 98.62 81 ALA A CA 1
ATOM 629 C C . ALA A 1 81 ? 1.359 -4.237 4.845 1.00 98.62 81 ALA A C 1
ATOM 631 O O . ALA A 1 81 ? 0.163 -4.261 5.132 1.00 98.62 81 ALA A O 1
ATOM 632 N N . GLU A 1 82 ? 2.291 -4.823 5.600 1.00 98.75 82 GLU A N 1
ATOM 633 C CA . GLU A 1 82 ? 1.994 -5.548 6.839 1.00 98.75 82 GLU A CA 1
ATOM 634 C C . GLU A 1 82 ? 1.313 -4.637 7.869 1.00 98.75 82 GLU A C 1
ATOM 636 O O . GLU A 1 82 ? 0.226 -4.959 8.354 1.00 98.75 82 GLU A O 1
ATOM 641 N N . ALA A 1 83 ? 1.879 -3.453 8.125 1.00 98.81 83 ALA A N 1
ATOM 642 C CA . ALA A 1 83 ? 1.295 -2.473 9.039 1.00 98.81 83 ALA A CA 1
ATOM 643 C C . ALA A 1 83 ? -0.109 -2.016 8.598 1.00 98.81 83 ALA A C 1
ATOM 645 O O . ALA A 1 83 ? -1.039 -1.966 9.406 1.00 98.81 83 ALA A O 1
ATOM 646 N N . TYR A 1 84 ? -0.289 -1.737 7.304 1.00 98.81 84 TYR A N 1
ATOM 647 C CA . TYR A 1 84 ? -1.570 -1.312 6.739 1.00 98.81 84 TYR A CA 1
ATOM 648 C C . TYR A 1 84 ? -2.646 -2.396 6.887 1.00 98.81 84 TYR A C 1
ATOM 650 O O . TYR A 1 84 ? -3.778 -2.106 7.292 1.00 98.81 84 TYR A O 1
ATOM 658 N N . VAL A 1 85 ? -2.295 -3.650 6.575 1.00 98.88 85 VAL A N 1
ATOM 659 C CA . VAL A 1 85 ? -3.180 -4.815 6.712 1.00 98.88 85 VAL A CA 1
ATOM 660 C C . VAL A 1 85 ? -3.547 -5.042 8.173 1.00 98.88 85 VAL A C 1
ATOM 662 O O . VAL A 1 85 ? -4.728 -5.218 8.476 1.00 98.88 85 VAL A O 1
ATOM 665 N N . HIS A 1 86 ? -2.577 -4.971 9.085 1.00 98.81 86 HIS A N 1
ATOM 666 C CA . HIS A 1 86 ? -2.827 -5.122 10.518 1.00 98.81 86 HIS A CA 1
ATOM 667 C C . HIS A 1 86 ? -3.787 -4.051 11.038 1.00 98.81 86 HIS A C 1
ATOM 669 O O . HIS A 1 86 ? -4.709 -4.372 11.783 1.00 98.81 86 HIS A O 1
ATOM 675 N N . GLY A 1 87 ? -3.638 -2.799 10.595 1.00 98.75 87 GLY A N 1
ATOM 676 C CA . GLY A 1 87 ? -4.560 -1.715 10.942 1.00 98.75 87 GLY A CA 1
ATOM 677 C C . GLY A 1 87 ? -5.996 -2.006 10.508 1.00 98.75 87 GLY A C 1
ATOM 678 O O . GLY A 1 87 ? -6.923 -1.801 11.286 1.00 98.75 87 GLY A O 1
ATOM 679 N N . HIS A 1 88 ? -6.185 -2.577 9.315 1.00 98.81 88 HIS A N 1
ATOM 680 C CA . HIS A 1 88 ? -7.515 -2.952 8.827 1.00 98.81 88 HIS A CA 1
ATOM 681 C C . HIS A 1 88 ? -8.151 -4.095 9.619 1.00 98.81 88 HIS A C 1
ATOM 683 O O . HIS A 1 88 ? -9.340 -4.050 9.954 1.00 98.81 88 HIS A O 1
ATOM 689 N N . GLN A 1 89 ? -7.348 -5.097 9.977 1.00 98.56 89 GLN A N 1
ATOM 690 C CA . GLN A 1 89 ? -7.803 -6.248 10.753 1.00 98.56 89 GLN A CA 1
ATOM 691 C C . GLN A 1 89 ? -8.326 -5.857 12.142 1.00 98.56 89 GLN A C 1
ATOM 693 O O . GLN A 1 89 ? -9.243 -6.505 12.644 1.00 98.56 89 GLN A O 1
ATOM 698 N N . LYS A 1 90 ? -7.816 -4.776 12.752 1.00 98.62 90 LYS A N 1
ATOM 699 C CA . LYS A 1 90 ? -8.291 -4.290 14.062 1.00 98.62 90 LYS A CA 1
ATOM 700 C C . LYS A 1 90 ? -9.761 -3.869 14.070 1.00 98.62 90 LYS A C 1
ATOM 702 O O . LYS A 1 90 ? -10.382 -3.950 15.124 1.00 98.62 90 LYS A O 1
ATOM 707 N N . ASN A 1 91 ? -10.318 -3.502 12.917 1.00 98.56 91 ASN A N 1
ATOM 708 C CA . ASN A 1 91 ? -11.729 -3.139 12.760 1.00 98.56 91 ASN A CA 1
ATOM 709 C C . ASN A 1 91 ? -12.529 -4.177 11.947 1.00 98.56 91 ASN A C 1
ATOM 711 O O . ASN A 1 91 ? -13.598 -3.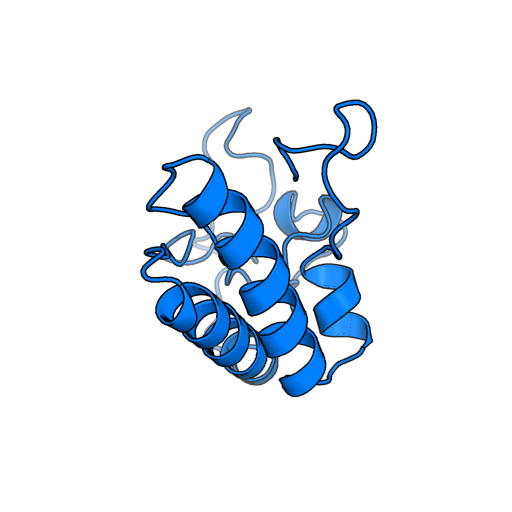871 11.421 1.00 98.56 91 ASN A O 1
ATOM 715 N N . ASN A 1 92 ? -12.033 -5.418 11.841 1.00 98.19 92 ASN A N 1
ATOM 716 C CA . ASN A 1 92 ? -12.656 -6.500 11.065 1.00 98.19 92 ASN A CA 1
ATOM 717 C C . ASN A 1 92 ? -12.910 -6.138 9.587 1.00 98.19 92 ASN A C 1
ATOM 719 O O . ASN A 1 92 ? -13.883 -6.598 8.988 1.00 98.19 92 ASN A O 1
ATOM 723 N N . VAL A 1 93 ? -12.041 -5.313 8.995 1.00 98.81 93 VAL A N 1
ATOM 724 C CA . VAL A 1 93 ? -12.086 -4.977 7.568 1.00 98.81 93 VAL A CA 1
ATOM 725 C C . VAL A 1 93 ? -11.045 -5.819 6.837 1.00 98.81 93 VAL A C 1
ATOM 727 O O . VAL A 1 93 ? -9.857 -5.775 7.150 1.00 98.81 93 VAL A O 1
ATOM 730 N N . LEU A 1 94 ? -11.487 -6.600 5.855 1.00 98.75 94 LEU A N 1
ATOM 731 C CA . LEU A 1 94 ? -10.619 -7.420 5.014 1.00 98.75 94 LEU A CA 1
ATOM 732 C C . LEU A 1 94 ? -9.799 -6.554 4.052 1.00 98.75 94 LEU A C 1
ATOM 734 O O . LEU A 1 94 ? -10.235 -5.484 3.627 1.00 98.75 94 LEU A O 1
ATOM 738 N N . THR A 1 95 ? -8.633 -7.054 3.657 1.00 98.69 95 THR A N 1
ATOM 739 C CA . THR A 1 95 ? -7.728 -6.419 2.693 1.00 98.69 95 THR A CA 1
ATOM 740 C C . THR A 1 95 ? -7.460 -7.329 1.500 1.00 98.69 95 THR A C 1
ATOM 742 O O . THR A 1 95 ? -7.652 -8.543 1.566 1.00 98.69 95 THR A O 1
ATOM 745 N N . ALA A 1 96 ? -7.014 -6.741 0.390 1.00 98.44 96 ALA A N 1
ATOM 746 C CA . ALA A 1 96 ? -6.617 -7.476 -0.806 1.00 98.44 96 ALA A CA 1
ATOM 747 C C . ALA A 1 96 ? -5.387 -6.823 -1.446 1.00 98.44 96 ALA A C 1
ATOM 749 O O . ALA A 1 96 ? -5.494 -5.793 -2.122 1.00 98.44 96 ALA A O 1
ATOM 750 N N . CYS A 1 97 ? -4.224 -7.445 -1.235 1.00 97.44 97 CYS A N 1
ATOM 751 C CA . CYS A 1 97 ? -2.972 -7.042 -1.867 1.00 97.44 97 CYS A CA 1
ATOM 752 C C . CYS A 1 97 ? -3.065 -7.193 -3.389 1.00 97.44 97 CYS A C 1
ATOM 754 O O . CYS A 1 97 ? -3.585 -8.185 -3.903 1.00 97.44 97 CYS A O 1
ATOM 756 N N . LYS A 1 98 ? -2.556 -6.199 -4.116 1.00 96.00 98 LYS A N 1
ATOM 757 C CA . LYS A 1 98 ? -2.650 -6.134 -5.579 1.00 96.00 98 LYS A CA 1
ATOM 758 C C . LYS A 1 98 ? -1.472 -5.371 -6.203 1.00 96.00 98 LYS A C 1
ATOM 760 O O . LYS A 1 98 ? -0.886 -4.540 -5.514 1.00 96.00 98 LYS A O 1
ATOM 765 N N . HIS A 1 99 ? 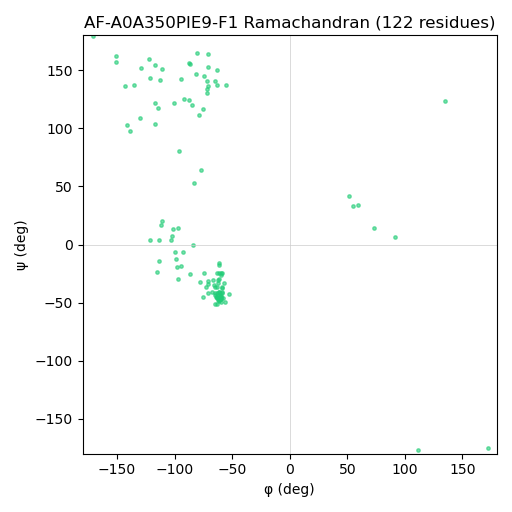-1.140 -5.598 -7.474 1.00 93.88 99 HIS A N 1
ATOM 766 C CA . HIS A 1 99 ? -1.854 -6.435 -8.460 1.00 93.88 99 HIS A CA 1
ATOM 767 C C . HIS A 1 99 ? -0.956 -7.590 -8.896 1.00 93.88 99 HIS A C 1
ATOM 769 O O . HIS A 1 99 ? -0.034 -7.384 -9.674 1.00 93.88 99 HIS A O 1
ATOM 775 N N . PHE A 1 100 ? -1.216 -8.802 -8.395 1.00 93.38 100 PHE A N 1
ATOM 776 C CA . PHE A 1 100 ? -0.406 -9.976 -8.730 1.00 93.38 100 PHE A CA 1
ATOM 777 C C . PHE A 1 100 ? -0.330 -10.192 -10.260 1.00 93.38 100 PHE A C 1
ATOM 779 O O . PHE A 1 100 ? -1.365 -10.075 -10.920 1.00 93.38 100 PHE A O 1
ATOM 786 N N . PRO A 1 101 ? 0.849 -10.525 -10.827 1.00 90.81 101 PRO A N 1
ATOM 787 C CA . PRO A 1 101 ? 2.127 -10.811 -10.151 1.00 90.81 101 PRO A CA 1
ATOM 788 C C . PRO A 1 101 ? 2.977 -9.579 -9.795 1.00 90.81 101 PRO A C 1
ATOM 790 O O . PRO A 1 101 ? 4.037 -9.722 -9.197 1.00 90.81 101 PRO A O 1
ATOM 793 N N . GLY A 1 102 ? 2.512 -8.381 -10.129 1.00 89.31 102 GLY A N 1
ATOM 794 C CA . GLY A 1 102 ? 3.194 -7.112 -9.906 1.00 89.31 102 GLY A CA 1
ATOM 795 C C . GLY A 1 102 ? 3.106 -6.254 -11.162 1.00 89.31 102 GLY A C 1
ATOM 796 O O . GLY A 1 102 ? 3.528 -6.663 -12.238 1.00 89.31 102 GLY A O 1
ATOM 797 N N . HIS A 1 103 ? 2.564 -5.049 -11.033 1.00 89.31 103 HIS A N 1
ATOM 798 C CA . HIS A 1 103 ? 2.414 -4.086 -12.131 1.00 89.31 103 HIS A CA 1
ATOM 799 C C . HIS A 1 103 ? 3.475 -2.960 -12.044 1.00 89.31 103 HIS A C 1
ATOM 801 O O . HIS A 1 103 ? 3.495 -2.031 -12.850 1.00 89.31 103 HIS A O 1
ATOM 807 N N . GLY A 1 104 ? 4.400 -3.039 -11.082 1.00 86.19 104 GLY A N 1
ATOM 808 C CA . GLY A 1 104 ? 5.416 -2.011 -10.831 1.00 86.19 104 GLY A CA 1
ATOM 809 C C . GLY A 1 104 ? 6.343 -1.716 -12.016 1.00 86.19 104 GLY A C 1
ATOM 810 O O . GLY A 1 104 ? 6.662 -0.553 -12.259 1.00 86.19 104 GLY A O 1
ATOM 811 N N . SER A 1 105 ? 6.714 -2.752 -12.776 1.00 87.19 105 SER A N 1
ATOM 812 C CA . SER A 1 105 ? 7.586 -2.669 -13.957 1.00 87.19 105 SER A CA 1
ATOM 813 C C . SER A 1 105 ? 6.840 -2.513 -15.288 1.00 87.19 105 SER A C 1
ATOM 815 O O . SER A 1 105 ? 7.473 -2.338 -16.330 1.00 87.19 105 SER A O 1
ATOM 817 N N . ALA A 1 106 ? 5.506 -2.592 -15.293 1.00 85.62 106 ALA A N 1
ATOM 818 C CA . ALA A 1 106 ? 4.742 -2.513 -16.531 1.00 85.62 106 ALA A CA 1
ATOM 819 C C . ALA A 1 106 ? 4.761 -1.087 -17.093 1.00 85.62 106 ALA A C 1
ATOM 821 O O . ALA A 1 106 ? 4.495 -0.116 -16.376 1.00 85.62 106 ALA A O 1
ATOM 822 N N . ALA A 1 107 ? 5.002 -0.968 -18.397 1.00 80.31 107 ALA A N 1
ATOM 823 C CA . ALA A 1 107 ? 4.818 0.280 -19.121 1.00 80.31 107 ALA A CA 1
ATOM 824 C C . ALA A 1 107 ? 3.363 0.383 -19.610 1.00 80.31 107 ALA A C 1
ATOM 826 O O . ALA A 1 107 ? 2.878 -0.492 -20.325 1.00 80.31 107 ALA A O 1
ATOM 827 N N . GLY A 1 108 ? 2.670 1.465 -19.246 1.00 79.50 108 GLY A N 1
ATOM 828 C CA . GLY A 1 108 ? 1.309 1.747 -19.718 1.00 79.50 108 GLY A CA 1
ATOM 829 C C . GLY A 1 108 ? 0.219 1.646 -18.648 1.00 79.50 108 GLY A C 1
ATOM 830 O O . GLY A 1 108 ? 0.483 1.458 -17.460 1.00 79.50 108 GLY A O 1
ATOM 831 N N . ASP A 1 109 ? -1.030 1.835 -19.082 1.00 80.94 109 ASP A N 1
ATOM 832 C CA . ASP A 1 109 ? -2.220 1.802 -18.228 1.00 80.94 109 ASP A CA 1
ATOM 833 C C . ASP A 1 109 ? -3.112 0.613 -18.609 1.00 80.94 109 ASP A C 1
ATOM 835 O O . ASP A 1 109 ? -3.671 0.580 -19.705 1.00 80.94 109 ASP A O 1
ATOM 839 N N . THR A 1 110 ? -3.302 -0.327 -17.679 1.00 84.44 110 THR A N 1
ATOM 840 C CA . THR A 1 110 ? -4.200 -1.484 -17.846 1.00 84.44 110 THR A CA 1
ATOM 841 C C . THR A 1 110 ? -5.665 -1.107 -18.055 1.00 84.44 110 THR A C 1
ATOM 843 O O . THR A 1 110 ? -6.446 -1.929 -18.525 1.00 84.44 110 THR A O 1
ATOM 846 N N . HIS A 1 111 ? -6.061 0.134 -17.756 1.00 85.44 111 HIS A N 1
ATOM 847 C CA . HIS A 1 111 ? -7.390 0.639 -18.113 1.00 85.44 111 HIS A CA 1
ATOM 848 C C . HIS A 1 111 ? -7.517 0.945 -19.615 1.00 85.44 111 HIS A C 1
ATOM 850 O O . HIS A 1 111 ? -8.630 0.962 -20.133 1.00 85.44 111 HIS A O 1
ATOM 856 N N . ALA A 1 112 ? -6.402 1.221 -20.301 1.00 87.25 112 ALA A N 1
ATOM 857 C CA . ALA A 1 112 ? -6.369 1.617 -21.709 1.00 87.25 112 ALA A CA 1
ATOM 858 C C . ALA A 1 112 ? -6.054 0.449 -22.659 1.00 87.25 112 ALA A C 1
ATOM 860 O O . ALA A 1 112 ? -6.348 0.537 -23.850 1.00 87.25 112 ALA A O 1
ATOM 861 N N . GLY A 1 113 ? -5.472 -0.639 -22.155 1.00 87.69 113 GLY A N 1
ATOM 862 C CA . GLY A 1 113 ? -5.144 -1.811 -22.958 1.00 87.69 113 GLY A CA 1
ATOM 863 C C . GLY A 1 113 ? -4.317 -2.840 -22.196 1.00 87.69 113 GLY A C 1
ATOM 864 O O . GLY A 1 113 ? -4.062 -2.701 -21.002 1.00 87.69 113 GLY A O 1
ATOM 865 N N . PHE A 1 114 ? -3.906 -3.889 -22.905 1.00 88.88 114 PHE A N 1
ATOM 866 C CA . PHE A 1 114 ? -2.991 -4.892 -22.369 1.00 88.88 114 PHE A CA 1
ATOM 867 C C . PHE A 1 114 ? -1.618 -4.270 -22.080 1.00 88.88 114 PHE A C 1
ATOM 869 O O . PHE A 1 114 ? -1.127 -3.461 -22.868 1.00 88.88 114 PHE A O 1
ATOM 876 N N . VAL A 1 115 ? -1.002 -4.671 -20.969 1.00 88.19 115 VAL A N 1
ATOM 877 C CA . VAL A 1 115 ? 0.382 -4.326 -20.630 1.00 88.19 115 VAL A CA 1
ATOM 878 C C . VAL A 1 115 ? 1.179 -5.611 -20.457 1.00 88.19 115 VAL A C 1
ATOM 880 O O . VAL A 1 115 ? 0.659 -6.595 -19.931 1.00 88.19 115 VAL A O 1
ATOM 883 N N . ASP A 1 116 ? 2.433 -5.581 -20.892 1.00 86.62 116 ASP A N 1
ATOM 884 C CA . ASP A 1 116 ? 3.366 -6.698 -20.791 1.00 86.62 116 ASP A CA 1
ATOM 885 C C . ASP A 1 116 ? 4.494 -6.342 -19.813 1.00 86.62 116 ASP A C 1
ATOM 887 O O . ASP A 1 116 ? 4.946 -5.195 -19.760 1.00 86.62 116 ASP A O 1
ATOM 891 N N . VAL A 1 117 ? 4.916 -7.328 -19.025 1.00 87.50 117 VAL A N 1
ATOM 892 C CA . VAL A 1 117 ? 6.029 -7.232 -18.069 1.00 87.50 117 VAL A CA 1
ATOM 893 C C . VAL A 1 117 ? 7.131 -8.253 -18.355 1.00 87.50 117 VAL A C 1
ATOM 895 O O . VAL A 1 117 ? 8.082 -8.326 -17.588 1.00 87.50 117 VAL A O 1
ATOM 898 N N . THR A 1 118 ? 7.023 -9.040 -19.431 1.00 89.38 118 THR A N 1
ATOM 899 C CA . THR A 1 118 ? 7.935 -10.154 -19.748 1.00 89.38 118 THR A CA 1
ATOM 900 C C . THR A 1 118 ? 9.401 -9.724 -19.740 1.00 89.38 118 THR A C 1
ATOM 902 O O . THR A 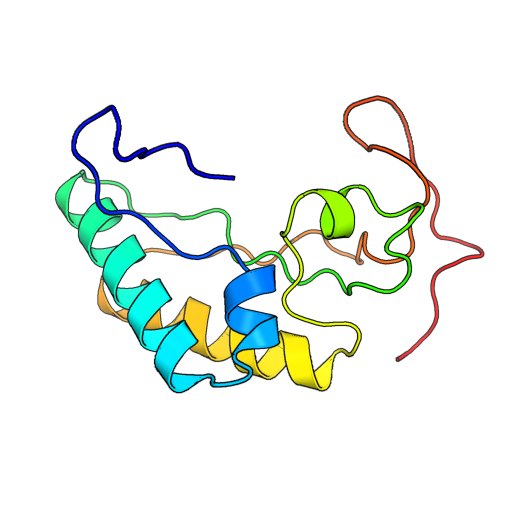1 118 ? 10.228 -10.414 -19.151 1.00 89.38 118 THR A O 1
ATOM 905 N N . ASP A 1 119 ? 9.698 -8.558 -20.317 1.00 88.44 119 ASP A N 1
ATOM 906 C CA . ASP A 1 119 ? 11.068 -8.046 -20.452 1.00 88.44 119 ASP A CA 1
ATOM 907 C C . ASP A 1 119 ? 11.449 -6.998 -19.392 1.00 88.44 119 ASP A C 1
ATOM 909 O O . ASP A 1 119 ? 12.593 -6.553 -19.351 1.00 88.44 119 ASP A O 1
ATOM 913 N N . THR A 1 120 ? 10.501 -6.554 -18.560 1.00 86.06 120 THR A N 1
ATOM 914 C CA . THR A 1 120 ? 10.733 -5.498 -17.554 1.00 86.06 120 THR A CA 1
ATOM 915 C C . THR A 1 120 ? 10.634 -5.999 -16.121 1.00 86.06 120 THR A C 1
ATOM 917 O O . THR A 1 120 ? 11.010 -5.288 -15.191 1.00 86.06 120 THR A O 1
ATOM 920 N N . TRP A 1 121 ? 10.081 -7.191 -15.911 1.00 87.69 121 TRP A N 1
ATOM 921 C CA . TRP A 1 121 ? 10.075 -7.837 -14.613 1.00 87.69 121 TRP A CA 1
ATOM 922 C C . TRP A 1 121 ? 11.478 -8.328 -14.267 1.00 87.69 121 TRP A C 1
ATOM 924 O O . TRP A 1 121 ? 12.116 -9.040 -15.039 1.00 87.69 121 TRP A O 1
ATOM 934 N N . GLU A 1 122 ? 11.920 -7.997 -13.061 1.00 83.06 122 GLU A N 1
ATOM 935 C CA . GLU A 1 122 ? 13.164 -8.491 -12.493 1.00 83.06 122 GLU A CA 1
ATOM 936 C C . GLU A 1 122 ? 12.893 -9.051 -11.100 1.00 83.06 122 GLU A C 1
ATOM 938 O O . GLU A 1 122 ? 11.960 -8.637 -10.402 1.00 83.06 122 GLU A O 1
ATOM 943 N N . LYS A 1 123 ? 13.716 -10.021 -10.701 1.00 83.25 123 LYS A N 1
ATOM 944 C CA . LYS A 1 123 ? 13.713 -10.505 -9.329 1.00 83.25 123 LYS A CA 1
ATOM 945 C C . LYS A 1 123 ? 14.410 -9.467 -8.454 1.00 83.25 123 LYS A C 1
ATOM 947 O O . LYS A 1 123 ? 15.605 -9.247 -8.626 1.00 83.25 123 LYS A O 1
ATOM 952 N N . ASP A 1 124 ? 13.649 -8.894 -7.530 1.00 70.38 124 ASP A N 1
ATOM 953 C CA . ASP A 1 124 ? 14.172 -8.108 -6.409 1.00 70.38 124 ASP A CA 1
ATOM 954 C C . ASP A 1 124 ? 14.920 -8.996 -5.394 1.00 70.38 124 ASP A C 1
ATOM 956 O O . ASP A 1 124 ? 14.477 -10.154 -5.162 1.00 70.38 124 ASP A O 1
#

Sequence (124 aa):
MNRLKPEYGFPKTKSHHELGQINNPEVTLEEGLLISEVLHQHGININFAPCVDLALNAESSIIAKRERCFGATSSEVNKHAEAYVHGHQKNNVLTACKHFPGHGSAAGDTHAGFVDVTDTWEKD

Radius of gyration: 14.65 Å; Cα conta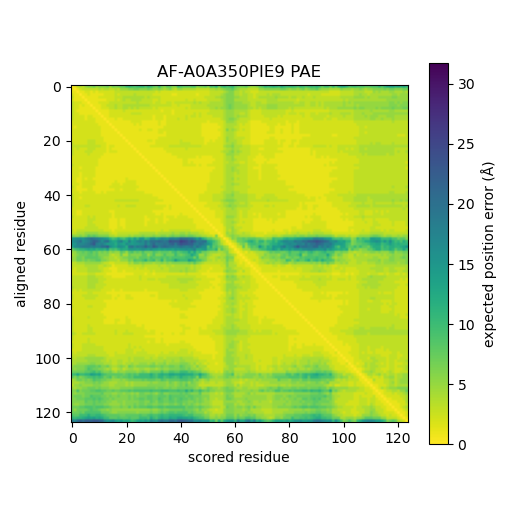cts (8 Å, |Δi|>4): 226; chains: 1; bounding box: 35×28×37 Å

Foldseek 3Di:
DDPQDVVNVADDADFLLRQLVVLDLQVLLVRLQSVLVVCLVVVHQEDADQELAAQCDCVFQPCNVVSRYSHRDNVSSVSSRVSNQNSNVVSNHHYHYDDPPHSNQWGDDVVVHDTDCPPRDDDD

Mean predicted aligned error: 3.56 Å

pLDDT: mean 92.57, std 8.55, range [59.5, 98.88]